Protein AF-K1U1H7-F1 (afdb_monomer_lite)

Radius of gyration: 20.55 Å; chains: 1; bounding box: 54×29×56 Å

Structure (mmCIF, N/CA/C/O backbone):
data_AF-K1U1H7-F1
#
_entry.id   AF-K1U1H7-F1
#
loop_
_atom_site.group_PDB
_atom_site.id
_atom_site.type_symbol
_atom_site.label_atom_id
_atom_site.label_alt_id
_atom_site.label_comp_id
_atom_site.label_asym_id
_atom_site.label_entity_id
_atom_site.label_seq_id
_atom_site.pdbx_PDB_ins_code
_atom_site.Cartn_x
_atom_site.Cartn_y
_atom_site.Cartn_z
_atom_site.occupancy
_atom_site.B_iso_or_equiv
_atom_site.auth_seq_id
_atom_site.auth_comp_id
_atom_site.auth_asym_id
_atom_site.auth_atom_id
_atom_site.pdbx_PDB_model_num
ATOM 1 N N . MET A 1 1 ? -0.222 -3.511 37.624 1.00 45.97 1 MET A N 1
ATOM 2 C CA . MET A 1 1 ? -0.933 -2.497 36.815 1.00 45.97 1 MET A CA 1
ATOM 3 C C . MET A 1 1 ? -1.717 -3.244 35.745 1.00 45.97 1 MET A C 1
ATOM 5 O O . MET A 1 1 ? -1.105 -3.741 34.811 1.00 45.97 1 MET A O 1
ATOM 9 N N . ALA A 1 2 ? -3.023 -3.450 35.930 1.00 61.88 2 ALA A N 1
ATOM 10 C CA . ALA A 1 2 ? -3.840 -4.101 34.908 1.00 61.88 2 ALA A CA 1
ATOM 11 C C . ALA A 1 2 ? -3.973 -3.134 33.724 1.00 61.88 2 ALA A C 1
ATOM 13 O O . ALA A 1 2 ? -4.374 -1.986 33.906 1.00 61.88 2 ALA A O 1
ATOM 14 N N . LEU A 1 3 ? -3.560 -3.552 32.527 1.00 67.44 3 LEU A N 1
ATOM 15 C CA . LEU A 1 3 ? -3.776 -2.764 31.319 1.00 67.44 3 LEU A CA 1
ATOM 16 C C . LEU A 1 3 ? -5.293 -2.623 31.131 1.00 67.44 3 LEU A C 1
ATOM 18 O O . LEU A 1 3 ? -5.970 -3.601 30.833 1.00 67.44 3 LEU A O 1
ATOM 22 N N . ASP A 1 4 ? -5.820 -1.414 31.326 1.00 81.25 4 ASP A N 1
ATOM 23 C CA . ASP A 1 4 ? -7.223 -1.024 31.113 1.00 81.25 4 ASP A CA 1
ATOM 24 C C . ASP A 1 4 ? -7.638 -1.143 29.622 1.00 81.25 4 ASP A C 1
ATOM 26 O O . ASP A 1 4 ? -8.009 -0.156 28.982 1.00 81.25 4 ASP A O 1
ATOM 30 N N . LEU A 1 5 ? -7.519 -2.331 29.021 1.00 77.06 5 LEU A N 1
ATOM 31 C CA . LEU A 1 5 ? -7.675 -2.590 27.583 1.00 77.06 5 LEU A CA 1
ATOM 32 C C . LEU A 1 5 ? -9.110 -2.362 27.100 1.00 77.06 5 LEU A C 1
ATOM 34 O O . LEU A 1 5 ? -9.331 -1.852 26.001 1.00 77.06 5 LEU A O 1
ATOM 38 N N . PHE A 1 6 ? -10.086 -2.686 27.945 1.00 82.50 6 PHE A N 1
ATOM 39 C CA . PHE A 1 6 ? -11.508 -2.520 27.645 1.00 82.50 6 PHE A CA 1
ATOM 40 C C . PHE A 1 6 ? -12.062 -1.158 28.069 1.00 82.50 6 PHE A C 1
ATOM 42 O O . PHE A 1 6 ? -13.238 -0.876 27.844 1.00 82.50 6 PHE A O 1
ATOM 49 N N . LYS A 1 7 ? -11.227 -0.277 28.636 1.00 82.88 7 LYS A N 1
ATOM 50 C CA . LYS A 1 7 ? -11.649 1.082 28.976 1.00 82.88 7 LYS A CA 1
ATOM 51 C C . LYS A 1 7 ? -12.047 1.825 27.707 1.00 82.88 7 LYS A C 1
ATOM 53 O O . LYS A 1 7 ? -11.312 1.825 26.713 1.00 82.88 7 LYS A O 1
ATOM 58 N N . ARG A 1 8 ? -13.220 2.456 27.765 1.00 80.06 8 ARG A N 1
ATOM 59 C CA . ARG A 1 8 ? -13.768 3.236 26.660 1.00 80.06 8 ARG A CA 1
ATOM 60 C C . ARG A 1 8 ? -12.827 4.390 26.325 1.00 80.06 8 ARG A C 1
ATOM 62 O O . ARG A 1 8 ? -12.320 5.056 27.227 1.00 80.06 8 ARG A O 1
ATOM 69 N N . VAL A 1 9 ? -12.592 4.609 25.038 1.00 81.56 9 VAL A N 1
ATOM 70 C CA . VAL A 1 9 ? -11.766 5.718 24.539 1.00 81.56 9 VAL A CA 1
ATOM 71 C C . VAL A 1 9 ? -12.677 6.722 23.844 1.00 81.56 9 VAL A C 1
ATOM 73 O O . VAL A 1 9 ? -13.663 6.327 23.216 1.00 81.56 9 VAL A O 1
ATOM 76 N N . GLU A 1 10 ? -12.359 8.013 23.954 1.00 73.44 10 GLU A N 1
ATOM 77 C CA . GLU A 1 10 ? -13.036 9.036 23.161 1.00 73.44 10 GLU A CA 1
ATOM 78 C C . GLU A 1 10 ? -12.901 8.709 21.674 1.00 73.44 10 GLU A C 1
ATOM 80 O O . GLU A 1 10 ? -11.809 8.527 21.131 1.00 73.44 10 GLU A O 1
ATOM 85 N N . THR A 1 11 ? -14.044 8.584 21.011 1.00 65.31 11 THR A N 1
ATOM 86 C CA . THR A 1 11 ? -14.086 8.190 19.610 1.00 65.31 11 THR A CA 1
ATOM 87 C C . THR A 1 11 ? -13.673 9.368 18.741 1.00 65.31 11 THR A C 1
ATOM 89 O O . THR A 1 11 ? -14.411 10.340 18.590 1.00 65.31 11 THR A O 1
ATOM 92 N N . ARG A 1 12 ? -12.513 9.271 18.084 1.00 67.69 12 ARG A N 1
ATOM 93 C CA . ARG A 1 12 ? -12.261 10.113 16.910 1.00 67.69 12 ARG A CA 1
ATOM 94 C C . ARG A 1 12 ? -13.182 9.642 15.788 1.00 67.69 12 ARG A C 1
ATOM 96 O O . ARG A 1 12 ? -13.185 8.466 15.424 1.00 67.69 12 ARG A O 1
ATOM 103 N N . LYS A 1 13 ? -13.993 10.554 15.248 1.00 70.88 13 LYS A N 1
ATOM 104 C CA . LYS A 1 13 ? -14.885 10.242 14.127 1.00 70.88 13 LYS A CA 1
ATOM 105 C C . LYS A 1 13 ? -14.048 9.891 12.891 1.00 70.88 13 LYS A C 1
ATOM 107 O O . LYS A 1 13 ? -13.322 10.735 12.378 1.00 70.88 13 LYS A O 1
ATOM 112 N N . GLY A 1 14 ? -14.197 8.661 12.394 1.00 84.62 14 GLY A N 1
ATOM 113 C CA . GLY A 1 14 ? -13.682 8.250 11.083 1.00 84.62 14 GLY A CA 1
ATOM 114 C C . GLY A 1 14 ? -12.466 7.320 11.116 1.00 84.62 14 GLY A C 1
ATOM 115 O O . GLY A 1 14 ? -12.258 6.557 12.063 1.00 84.62 14 GLY A O 1
ATOM 116 N N . LEU A 1 15 ? -11.706 7.376 10.024 1.00 90.88 15 LEU A N 1
ATOM 117 C CA . LEU A 1 15 ? -10.479 6.614 9.808 1.00 90.88 15 LEU A CA 1
ATOM 118 C C . LEU A 1 15 ? -9.297 7.260 10.537 1.00 90.88 15 LEU A C 1
ATOM 120 O O . LEU A 1 15 ? -9.162 8.489 10.565 1.00 90.88 15 LEU A O 1
ATOM 124 N N . PHE A 1 16 ? -8.420 6.427 11.084 1.00 93.31 16 PHE A N 1
ATOM 125 C CA . PHE A 1 16 ? -7.114 6.847 11.570 1.00 93.31 16 PHE A CA 1
ATOM 126 C C . PHE A 1 16 ? -6.223 7.294 10.408 1.00 93.31 16 PHE A C 1
ATOM 128 O O . PHE A 1 16 ? -6.443 6.926 9.257 1.00 93.31 16 PHE A O 1
ATOM 135 N N . ALA 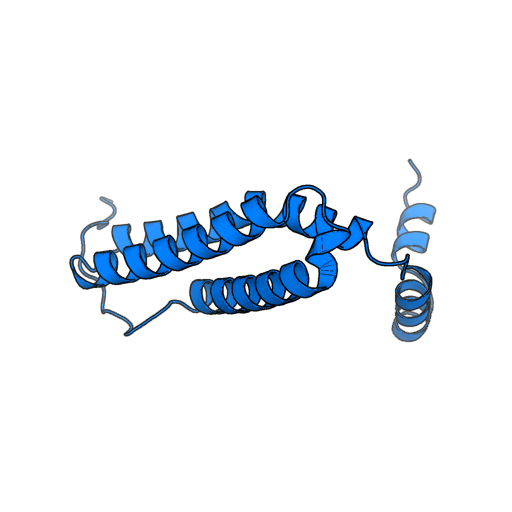A 1 17 ? -5.208 8.107 10.711 1.00 93.50 17 ALA A N 1
ATOM 136 C CA . ALA A 1 17 ? -4.295 8.628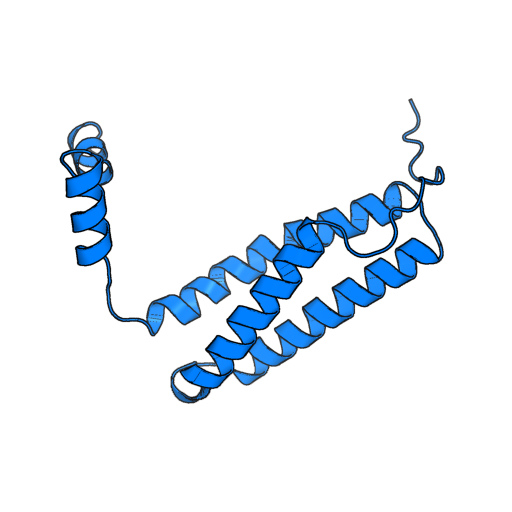 9.693 1.00 93.50 17 ALA A CA 1
ATOM 137 C C . ALA A 1 17 ? -3.632 7.499 8.887 1.00 93.50 17 ALA A C 1
ATOM 139 O O . ALA A 1 17 ? -3.618 7.564 7.663 1.00 93.50 17 ALA A O 1
ATOM 140 N N . VAL A 1 18 ? -3.182 6.439 9.568 1.00 94.38 18 VAL A N 1
ATOM 141 C CA . VAL A 1 18 ? -2.598 5.261 8.914 1.00 94.38 18 VAL A CA 1
ATOM 142 C C . VAL A 1 18 ? -3.570 4.608 7.933 1.00 94.38 18 VAL A C 1
ATOM 144 O O . VAL A 1 18 ? -3.204 4.369 6.796 1.00 94.38 18 VAL A O 1
ATOM 147 N N . GLU A 1 19 ? -4.833 4.411 8.315 1.00 96.00 19 GLU A N 1
ATOM 148 C CA . GLU A 1 19 ? -5.832 3.784 7.443 1.00 96.00 19 GLU A CA 1
ATOM 149 C C . GLU A 1 19 ? -6.141 4.652 6.221 1.00 96.00 19 GLU A C 1
ATOM 151 O O . GLU A 1 19 ? -6.357 4.127 5.134 1.00 96.00 19 GLU A O 1
ATOM 156 N N . LYS A 1 20 ? -6.141 5.985 6.372 1.00 96.19 20 LYS A N 1
ATOM 157 C CA . LYS A 1 20 ? -6.289 6.898 5.230 1.00 96.19 20 LYS A CA 1
ATOM 158 C C . LYS A 1 20 ? -5.132 6.741 4.250 1.00 96.19 20 LYS A C 1
ATOM 160 O O . LYS A 1 20 ? -5.380 6.639 3.055 1.00 96.19 20 LYS A O 1
ATOM 165 N N . ILE A 1 21 ? -3.895 6.712 4.752 1.00 95.69 21 ILE A N 1
ATOM 166 C CA . ILE A 1 21 ? -2.703 6.524 3.917 1.00 95.69 21 ILE A CA 1
ATOM 167 C C . ILE A 1 21 ? -2.764 5.161 3.224 1.00 95.69 21 ILE A C 1
ATOM 169 O O . ILE A 1 21 ? -2.596 5.103 2.009 1.00 95.69 21 ILE A O 1
ATOM 173 N N . THR A 1 22 ? -3.098 4.092 3.954 1.00 95.56 22 THR A N 1
ATOM 174 C CA . THR A 1 22 ? -3.268 2.753 3.379 1.00 95.56 22 THR A CA 1
ATOM 175 C C . THR A 1 22 ? -4.326 2.740 2.282 1.00 95.56 22 THR A C 1
ATOM 177 O O . THR A 1 22 ? -4.088 2.163 1.232 1.00 95.56 22 THR A O 1
ATOM 180 N N . LEU A 1 23 ? -5.483 3.382 2.475 1.00 97.25 23 LEU A N 1
ATOM 181 C CA . LEU A 1 23 ? -6.542 3.414 1.461 1.00 97.25 23 LEU A CA 1
ATOM 182 C C . LEU A 1 23 ? -6.154 4.232 0.224 1.00 97.25 23 LEU A C 1
ATOM 184 O O . LEU A 1 23 ? -6.483 3.827 -0.886 1.00 97.25 23 LEU A O 1
ATOM 188 N N . ILE A 1 24 ? -5.440 5.349 0.395 1.00 97.75 24 ILE A N 1
ATOM 189 C CA . ILE A 1 24 ? -4.893 6.122 -0.730 1.00 97.75 24 ILE A CA 1
ATOM 190 C C . ILE A 1 24 ? -3.891 5.265 -1.507 1.00 97.75 24 ILE A C 1
ATOM 192 O O . ILE A 1 24 ? -4.002 5.149 -2.722 1.00 97.75 24 ILE A O 1
ATOM 196 N N . TYR A 1 25 ? -2.952 4.626 -0.811 1.00 96.38 25 TYR A N 1
ATOM 197 C CA . TYR A 1 25 ? -1.964 3.744 -1.426 1.00 96.38 25 TYR A CA 1
ATOM 198 C C . TYR A 1 25 ? -2.618 2.549 -2.139 1.00 96.38 25 TYR A C 1
ATOM 200 O O . TYR A 1 25 ? -2.275 2.229 -3.275 1.00 96.38 25 TYR A O 1
ATOM 208 N N . ASN A 1 26 ? -3.623 1.939 -1.512 1.00 96.81 26 ASN A N 1
ATOM 209 C CA . ASN A 1 26 ? -4.420 0.852 -2.072 1.00 96.81 26 ASN A CA 1
ATOM 210 C C . ASN A 1 26 ? -5.152 1.299 -3.357 1.00 96.81 26 ASN A C 1
ATOM 212 O O . ASN A 1 26 ? -5.114 0.603 -4.369 1.00 96.81 26 ASN A O 1
ATOM 216 N N . LEU A 1 27 ? -5.744 2.498 -3.373 1.00 97.94 27 LEU A N 1
ATOM 217 C CA . LEU A 1 27 ? -6.375 3.052 -4.575 1.00 97.94 27 LEU A CA 1
ATOM 218 C C . LEU A 1 27 ? -5.357 3.309 -5.695 1.00 97.94 27 LEU A C 1
ATOM 220 O O . LEU A 1 27 ? -5.596 2.923 -6.836 1.00 97.94 27 LEU A O 1
ATOM 224 N N . LEU A 1 28 ? -4.222 3.935 -5.372 1.00 97.38 28 LEU A N 1
ATOM 225 C CA . LEU A 1 28 ? -3.167 4.230 -6.345 1.00 97.38 28 LEU A CA 1
ATOM 226 C C . LEU A 1 28 ? -2.609 2.950 -6.976 1.00 97.38 28 LEU A C 1
ATOM 228 O O . LEU A 1 28 ? -2.509 2.861 -8.197 1.00 97.38 28 LEU A O 1
ATOM 232 N N . THR A 1 29 ? -2.304 1.941 -6.160 1.00 96.25 29 THR A N 1
ATOM 233 C CA . THR A 1 29 ? -1.810 0.646 -6.652 1.00 96.25 29 THR A CA 1
ATOM 234 C C . THR A 1 29 ? -2.880 -0.121 -7.423 1.00 96.25 29 THR A C 1
ATOM 236 O O . THR A 1 29 ? -2.556 -0.735 -8.429 1.00 96.25 29 THR A O 1
ATOM 239 N N . SER A 1 30 ? -4.161 -0.029 -7.049 1.00 97.56 30 SER A N 1
ATOM 240 C CA . SER A 1 30 ? -5.264 -0.606 -7.839 1.00 97.56 30 SER A CA 1
ATOM 241 C C . SER A 1 30 ? -5.349 0.003 -9.238 1.00 97.56 30 SER A C 1
ATOM 243 O O . SER A 1 30 ? -5.489 -0.720 -10.220 1.00 97.56 30 SER A O 1
ATOM 245 N N . ILE A 1 31 ? -5.233 1.332 -9.341 1.00 97.94 31 ILE A N 1
ATOM 246 C CA . ILE A 1 31 ? -5.191 2.030 -10.633 1.00 97.94 31 ILE A CA 1
ATOM 247 C C . ILE A 1 31 ? -3.982 1.552 -11.442 1.00 97.94 31 ILE A C 1
ATOM 249 O O . ILE A 1 31 ? -4.121 1.250 -12.624 1.00 97.94 31 ILE A O 1
ATOM 253 N N . LEU A 1 32 ? -2.816 1.433 -10.803 1.00 96.12 32 LEU A N 1
ATOM 254 C CA . LEU A 1 32 ? -1.608 0.959 -11.464 1.00 96.12 32 LEU A CA 1
ATOM 255 C C . LEU A 1 32 ? -1.752 -0.479 -11.990 1.00 96.12 32 LEU A C 1
ATOM 257 O O . LEU A 1 32 ? -1.386 -0.730 -13.133 1.00 96.12 32 LEU A O 1
ATOM 261 N N . ILE A 1 33 ? -2.346 -1.392 -11.211 1.00 96.44 33 ILE A N 1
ATOM 262 C CA . ILE A 1 33 ? -2.621 -2.775 -11.644 1.00 96.44 33 ILE A CA 1
ATOM 263 C C . ILE A 1 33 ? -3.510 -2.791 -12.885 1.00 96.44 33 ILE A C 1
ATOM 265 O O . ILE A 1 33 ? -3.276 -3.576 -13.794 1.00 96.44 33 ILE A O 1
ATOM 269 N N . LEU A 1 34 ? -4.523 -1.922 -12.956 1.00 97.00 34 LEU A N 1
ATOM 270 C CA . LEU A 1 34 ? -5.396 -1.850 -14.129 1.00 97.00 34 LEU A CA 1
ATOM 271 C C . LEU A 1 34 ? -4.645 -1.388 -15.385 1.00 97.00 34 LEU A C 1
ATOM 273 O O . LEU A 1 34 ? -4.926 -1.892 -16.470 1.00 97.00 34 LEU A O 1
ATOM 277 N N . PHE A 1 35 ? -3.685 -0.469 -15.249 1.00 96.44 35 PHE A N 1
ATOM 278 C CA . PHE A 1 35 ? -2.841 -0.040 -16.369 1.00 96.44 35 PHE A CA 1
ATOM 279 C C . PHE A 1 35 ? -1.828 -1.107 -16.789 1.00 96.44 35 PHE A C 1
ATOM 281 O O . PHE A 1 35 ? -1.625 -1.307 -17.983 1.00 96.44 35 PHE A O 1
ATOM 288 N N . LEU A 1 36 ? -1.227 -1.809 -15.828 1.00 95.06 36 LEU A N 1
ATOM 289 C CA . LEU A 1 36 ? -0.204 -2.833 -16.067 1.00 95.06 36 LEU A CA 1
ATOM 290 C C . LEU A 1 36 ? -0.787 -4.248 -16.204 1.00 95.06 36 LEU A C 1
ATOM 292 O O . LEU A 1 36 ? -0.048 -5.228 -16.213 1.00 95.06 36 LEU A O 1
ATOM 296 N N . PHE A 1 37 ? -2.110 -4.380 -16.319 1.00 95.12 37 PHE A N 1
ATOM 297 C CA . PHE A 1 37 ? -2.823 -5.645 -16.119 1.00 95.12 37 PHE A CA 1
ATOM 298 C C . PHE A 1 37 ? -2.305 -6.796 -16.992 1.00 95.12 37 PHE A C 1
ATOM 300 O O . PHE A 1 37 ? -2.265 -7.930 -16.539 1.00 95.12 37 PHE A O 1
ATOM 307 N N . GLN A 1 38 ? -1.918 -6.522 -18.240 1.00 94.12 38 GLN A N 1
ATOM 308 C CA . GLN A 1 38 ? -1.439 -7.551 -19.175 1.00 94.12 38 GLN A CA 1
ATOM 309 C C . GLN A 1 38 ? 0.020 -7.968 -18.930 1.00 94.12 38 GLN A C 1
ATOM 311 O O . GLN A 1 38 ? 0.430 -9.035 -19.374 1.00 94.12 38 GLN A O 1
ATOM 316 N N . GLU A 1 39 ? 0.802 -7.125 -18.258 1.00 93.56 39 GLU A N 1
ATOM 317 C CA . GLU A 1 39 ? 2.230 -7.343 -17.995 1.00 93.56 39 GLU A CA 1
ATOM 318 C C . GLU A 1 39 ? 2.460 -8.031 -16.640 1.00 93.56 39 GLU A C 1
ATOM 320 O O . GLU A 1 39 ? 3.524 -8.598 -16.396 1.00 93.56 39 GLU A O 1
ATOM 325 N N . MET A 1 40 ? 1.453 -7.999 -15.763 1.00 92.69 40 MET A N 1
ATOM 326 C CA . MET A 1 40 ? 1.488 -8.604 -14.435 1.00 92.69 40 MET A CA 1
ATOM 327 C C . MET A 1 40 ? 1.161 -10.100 -14.464 1.00 92.69 40 MET A C 1
ATOM 329 O O . MET A 1 40 ? 0.302 -10.554 -15.214 1.00 92.69 40 MET A O 1
ATOM 333 N N . ASP A 1 41 ? 1.788 -10.852 -13.560 1.00 91.12 41 ASP A N 1
ATOM 334 C CA . ASP A 1 41 ? 1.627 -12.307 -13.452 1.00 91.12 41 AS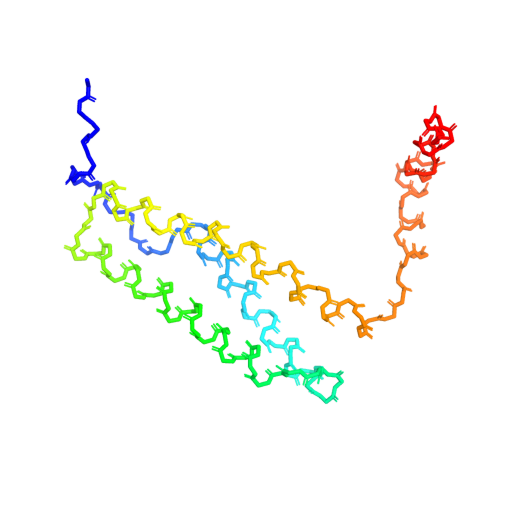P A CA 1
ATOM 335 C C . ASP A 1 41 ? 0.265 -12.718 -12.846 1.00 91.12 41 ASP A C 1
ATOM 337 O O . ASP A 1 41 ? -0.422 -13.600 -13.357 1.00 91.12 41 ASP A O 1
ATOM 341 N N . HIS A 1 42 ? -0.181 -12.039 -11.781 1.00 93.56 42 HIS A N 1
ATOM 342 C CA . HIS A 1 42 ? -1.422 -12.371 -11.059 1.00 93.56 42 HIS A CA 1
ATOM 343 C C . HIS A 1 42 ? -2.295 -11.138 -10.712 1.00 93.56 42 HIS A C 1
ATOM 345 O O . HIS A 1 42 ? -2.720 -10.959 -9.564 1.00 93.56 42 HIS A O 1
ATOM 351 N N . PRO A 1 43 ? -2.656 -10.295 -11.701 1.00 95.38 43 PRO A N 1
ATOM 352 C CA . PRO A 1 43 ? -3.331 -9.009 -11.478 1.00 95.38 43 PRO A CA 1
ATOM 353 C C . PRO A 1 43 ? -4.724 -9.140 -10.843 1.00 95.38 43 PRO A C 1
ATOM 355 O O . PRO A 1 43 ? -5.134 -8.295 -10.047 1.00 95.38 43 PRO A O 1
ATOM 358 N N . VAL A 1 44 ? -5.464 -10.212 -11.155 1.00 97.00 44 VAL A N 1
ATOM 359 C CA . VAL A 1 44 ? -6.803 -10.459 -10.586 1.00 97.00 44 VAL A CA 1
ATOM 360 C C . VAL A 1 44 ? -6.720 -10.705 -9.082 1.00 97.00 44 VAL A C 1
ATOM 362 O O . VAL A 1 44 ? -7.524 -10.160 -8.328 1.00 97.00 44 VAL A O 1
ATOM 365 N N . GLN A 1 45 ? -5.741 -11.502 -8.644 1.00 95.88 45 GLN A N 1
ATOM 366 C CA . GLN A 1 45 ? -5.531 -11.780 -7.227 1.00 95.88 45 GLN A CA 1
ATOM 367 C C . GLN A 1 45 ? -5.126 -10.503 -6.489 1.00 95.88 45 GLN A C 1
ATOM 369 O O . GLN A 1 45 ? -5.717 -10.192 -5.459 1.00 95.88 45 GLN A O 1
ATOM 374 N N . MET A 1 46 ? -4.210 -9.713 -7.059 1.00 95.56 46 MET A N 1
ATOM 375 C CA . MET A 1 46 ? -3.803 -8.440 -6.462 1.00 95.56 46 MET A CA 1
ATOM 376 C C . MET A 1 46 ? -5.002 -7.498 -6.296 1.00 95.56 46 MET A C 1
ATOM 378 O O . MET A 1 46 ? -5.205 -6.966 -5.210 1.00 95.56 46 MET A O 1
ATOM 382 N N . LEU A 1 47 ? -5.865 -7.342 -7.310 1.00 97.56 47 LEU A N 1
ATOM 383 C CA . LEU A 1 47 ? -7.092 -6.537 -7.191 1.00 97.56 47 LEU A CA 1
ATOM 384 C C . LEU A 1 47 ? -8.082 -7.097 -6.160 1.00 97.56 47 LEU A C 1
ATOM 386 O O . LEU A 1 47 ? -8.709 -6.324 -5.432 1.00 97.56 47 LEU A O 1
ATOM 390 N N . ALA A 1 48 ? -8.228 -8.419 -6.065 1.00 97.81 48 ALA A N 1
ATOM 391 C CA . ALA A 1 48 ? -9.068 -9.035 -5.042 1.00 97.81 48 ALA A CA 1
ATOM 392 C C . ALA A 1 48 ? -8.552 -8.697 -3.634 1.00 97.81 48 ALA A C 1
ATOM 394 O O . ALA A 1 48 ? -9.328 -8.269 -2.776 1.00 97.81 48 ALA A O 1
ATOM 395 N N . ASP A 1 49 ? -7.239 -8.774 -3.418 1.00 96.31 49 ASP A N 1
ATOM 396 C CA . ASP A 1 49 ? -6.613 -8.388 -2.156 1.00 96.31 49 ASP A CA 1
ATOM 397 C C . ASP A 1 49 ? -6.844 -6.903 -1.832 1.00 96.31 49 ASP A C 1
ATOM 399 O O . ASP A 1 49 ? -7.118 -6.556 -0.682 1.00 96.31 49 ASP A O 1
ATOM 403 N N . ARG A 1 50 ? -6.809 -6.004 -2.831 1.00 97.25 50 ARG A N 1
ATOM 404 C CA . ARG A 1 50 ? -7.140 -4.571 -2.660 1.00 97.25 50 ARG A CA 1
ATOM 405 C C . ARG A 1 50 ? -8.553 -4.384 -2.102 1.00 97.25 50 ARG A C 1
ATOM 407 O O . ARG A 1 50 ? -8.742 -3.612 -1.152 1.00 97.25 50 ARG A O 1
ATOM 414 N N . VAL A 1 51 ? -9.526 -5.129 -2.633 1.00 98.00 51 VAL A N 1
ATOM 415 C CA . VAL A 1 51 ? -10.916 -5.134 -2.148 1.00 98.00 51 VAL A CA 1
ATOM 416 C C . VAL A 1 51 ? -10.998 -5.689 -0.726 1.00 98.00 51 VAL A C 1
ATOM 418 O O . VAL A 1 51 ? -11.655 -5.082 0.123 1.00 98.00 51 VAL A O 1
ATOM 421 N N . VAL A 1 52 ? -10.298 -6.788 -0.431 1.00 97.62 52 VAL A N 1
ATOM 422 C CA . VAL A 1 52 ? -10.261 -7.392 0.912 1.00 97.62 52 VAL A CA 1
ATOM 423 C C . VAL A 1 52 ? -9.669 -6.425 1.939 1.00 97.62 52 VAL A C 1
ATOM 425 O O . VAL A 1 52 ? -10.263 -6.228 2.998 1.00 97.62 52 VAL A O 1
ATOM 428 N N . ILE A 1 53 ?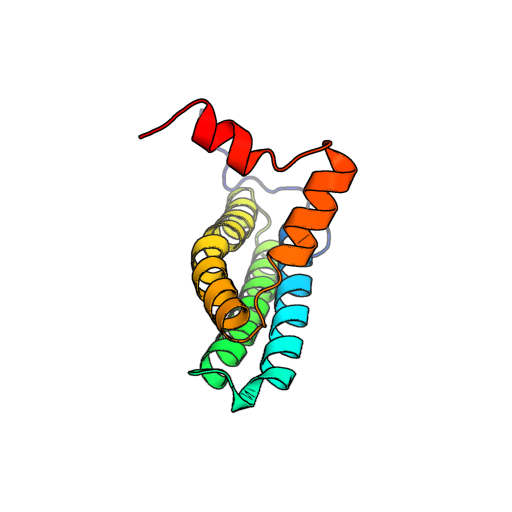 -8.551 -5.763 1.631 1.00 96.94 53 ILE A N 1
ATOM 429 C CA . ILE A 1 53 ? -7.903 -4.789 2.522 1.00 96.94 53 ILE A CA 1
ATOM 430 C C . ILE A 1 53 ? -8.826 -3.594 2.788 1.00 96.94 53 ILE A C 1
ATOM 432 O O . ILE A 1 53 ? -8.972 -3.162 3.939 1.00 96.94 53 ILE A O 1
ATOM 436 N N . ALA A 1 54 ? -9.481 -3.062 1.751 1.00 97.81 54 ALA A N 1
ATOM 437 C CA . ALA A 1 54 ? -10.434 -1.966 1.905 1.00 97.81 54 ALA A CA 1
ATOM 438 C C . ALA A 1 54 ? -11.638 -2.394 2.760 1.00 97.81 54 ALA A C 1
ATOM 440 O O . ALA A 1 54 ? -11.971 -1.725 3.743 1.00 97.81 54 ALA A O 1
ATOM 441 N N . GLY A 1 55 ? -12.241 -3.545 2.445 1.00 97.88 55 GLY A N 1
ATOM 442 C CA . GLY A 1 55 ? -13.365 -4.115 3.186 1.00 97.88 55 GLY A CA 1
ATOM 443 C C . GLY A 1 55 ? -13.029 -4.375 4.654 1.00 97.88 55 GLY A C 1
ATOM 444 O O . GLY A 1 55 ? -13.775 -3.958 5.539 1.00 97.88 55 GLY A O 1
ATOM 445 N N . MET A 1 56 ? -11.868 -4.973 4.931 1.00 97.50 56 MET A N 1
ATOM 446 C CA . MET A 1 56 ? -11.377 -5.214 6.289 1.00 97.50 56 MET A CA 1
ATOM 447 C C . MET A 1 56 ? -11.170 -3.901 7.052 1.00 97.50 56 MET A C 1
ATOM 449 O O . MET A 1 56 ? -11.576 -3.789 8.208 1.00 97.50 56 MET A O 1
ATOM 453 N N . THR A 1 57 ? -10.597 -2.881 6.410 1.00 96.62 57 THR A N 1
ATOM 454 C CA . THR A 1 57 ? -10.381 -1.564 7.030 1.00 96.62 57 THR A CA 1
ATOM 455 C C . THR A 1 57 ? -11.709 -0.918 7.440 1.00 96.62 57 THR A C 1
ATOM 457 O O . THR A 1 57 ? -11.852 -0.453 8.576 1.00 96.62 57 THR A O 1
ATOM 460 N N . PHE A 1 58 ? -12.719 -0.942 6.564 1.00 96.50 58 PHE A N 1
ATOM 461 C CA . PHE A 1 58 ? -14.051 -0.423 6.889 1.00 96.50 58 PHE A CA 1
ATOM 462 C C . PHE A 1 58 ? -14.774 -1.264 7.946 1.00 96.50 58 PHE A C 1
ATOM 464 O O . PHE A 1 58 ? -15.420 -0.699 8.833 1.00 96.50 58 PHE A O 1
ATOM 471 N N . LEU A 1 59 ? -14.625 -2.590 7.910 1.00 95.94 59 LEU A N 1
ATOM 472 C CA . LEU A 1 59 ? -15.178 -3.492 8.918 1.00 95.94 59 LEU A CA 1
ATOM 473 C C . LEU A 1 59 ? -14.605 -3.188 10.307 1.00 95.94 59 LEU A C 1
ATOM 475 O O . LEU A 1 59 ? -15.359 -3.017 11.262 1.00 95.94 59 LEU A O 1
ATOM 479 N N . LEU A 1 60 ? -13.285 -3.052 10.431 1.00 94.81 60 LEU A N 1
ATOM 480 C CA . LEU A 1 60 ? -12.634 -2.737 11.704 1.00 94.81 60 LEU A CA 1
ATOM 481 C C . LEU A 1 60 ? -13.022 -1.351 12.223 1.00 94.81 60 LEU A C 1
ATOM 483 O O . LEU A 1 60 ? -13.240 -1.172 13.423 1.00 94.81 60 LEU A O 1
ATOM 487 N N . MET A 1 61 ? -13.164 -0.371 11.327 1.00 94.00 61 MET A N 1
ATOM 488 C CA . MET A 1 61 ? -13.702 0.941 11.676 1.00 94.00 61 MET A CA 1
ATOM 489 C C . MET A 1 61 ? -15.137 0.836 12.215 1.00 94.00 61 MET A C 1
ATOM 491 O O . MET A 1 61 ? -15.468 1.498 13.202 1.00 94.00 61 MET A O 1
ATOM 495 N N . TYR A 1 62 ? -15.989 0.018 11.591 1.00 92.88 62 TYR A N 1
ATOM 496 C CA . TYR A 1 62 ? -17.358 -0.217 12.046 1.00 92.88 62 TYR A CA 1
ATOM 497 C C . TYR A 1 62 ? -17.391 -0.905 13.418 1.00 92.88 62 TYR A C 1
ATOM 499 O O . TYR A 1 62 ? -18.039 -0.399 14.335 1.00 92.88 62 TYR A O 1
ATOM 507 N N . LEU A 1 63 ? -16.618 -1.977 13.613 1.00 91.94 63 LEU A N 1
ATOM 508 C CA . LEU A 1 63 ? -16.503 -2.673 14.900 1.00 91.94 63 LEU A CA 1
ATOM 509 C C . LEU A 1 63 ? -15.995 -1.747 16.015 1.00 91.94 63 LEU A C 1
ATOM 511 O O . LEU A 1 63 ? -16.523 -1.762 17.126 1.00 91.94 63 LEU A O 1
ATOM 515 N N . TYR A 1 64 ? -15.031 -0.873 15.714 1.00 91.62 64 TYR A N 1
ATOM 516 C CA . TYR A 1 64 ? -14.556 0.140 16.657 1.00 91.62 64 TYR A CA 1
ATOM 517 C C . TYR A 1 64 ? -15.645 1.144 17.056 1.00 91.62 64 TYR A C 1
ATOM 519 O O . TYR A 1 64 ? -15.658 1.605 18.195 1.00 91.62 64 TYR A O 1
ATOM 527 N N . ARG A 1 65 ? -16.584 1.477 16.160 1.00 88.62 65 ARG A N 1
ATOM 528 C CA . ARG A 1 65 ? -17.733 2.330 16.512 1.00 88.62 65 ARG A CA 1
ATOM 529 C C . ARG A 1 65 ? -18.707 1.627 17.457 1.00 88.62 65 ARG A C 1
ATOM 531 O O . ARG A 1 65 ? -19.264 2.298 18.322 1.00 88.62 65 ARG A O 1
ATOM 538 N N . LEU A 1 66 ? -18.896 0.315 17.304 1.00 89.75 66 LEU A N 1
ATOM 539 C CA . LEU A 1 66 ? -19.760 -0.480 18.183 1.00 89.75 66 LEU A CA 1
ATOM 540 C C . LEU A 1 66 ? -19.148 -0.653 19.580 1.00 89.75 66 LEU A C 1
ATOM 542 O O . LEU A 1 66 ? -19.839 -0.485 20.582 1.00 89.75 66 LEU A O 1
ATOM 546 N N . ALA A 1 67 ? -17.846 -0.938 19.650 1.00 89.25 67 ALA A N 1
ATOM 547 C CA . ALA A 1 67 ? -17.122 -1.167 20.898 1.00 89.25 67 ALA A CA 1
ATOM 548 C C . ALA A 1 67 ? -15.827 -0.329 20.956 1.00 89.25 67 ALA A C 1
ATOM 550 O O . ALA A 1 67 ? -14.729 -0.858 20.742 1.00 89.25 67 ALA A O 1
ATOM 551 N N . PRO A 1 68 ? -15.919 0.985 21.238 1.00 89.06 68 PRO A N 1
ATOM 552 C CA . PRO A 1 68 ? -14.753 1.864 21.247 1.00 89.06 68 PRO A CA 1
ATOM 553 C C . PRO A 1 68 ? -13.936 1.686 22.529 1.00 89.06 68 PRO A C 1
ATOM 555 O O . PRO A 1 68 ? -14.229 2.300 23.554 1.00 89.06 68 PRO A O 1
ATOM 558 N N . CYS A 1 69 ? -12.886 0.871 22.480 1.00 90.81 69 CYS A N 1
ATOM 559 C CA . CYS A 1 69 ? -11.979 0.612 23.595 1.00 90.81 69 CYS A CA 1
ATOM 560 C C . CYS A 1 69 ? -10.514 0.644 23.137 1.00 90.81 69 CYS A C 1
ATOM 562 O O . CYS A 1 69 ? -10.218 0.708 21.940 1.00 90.81 69 CYS A O 1
ATOM 564 N N . LYS A 1 70 ? -9.568 0.620 24.085 1.00 88.19 70 LYS A N 1
ATOM 565 C CA . LYS A 1 70 ? -8.132 0.619 23.750 1.00 88.19 70 LYS A CA 1
ATOM 566 C C . LYS A 1 70 ? -7.744 -0.616 22.938 1.00 88.19 70 LYS A C 1
ATOM 568 O O . LYS A 1 70 ? -6.931 -0.502 22.028 1.00 88.19 70 LYS A O 1
ATOM 573 N N . PHE A 1 71 ? -8.356 -1.763 23.228 1.00 90.62 71 PHE A N 1
ATOM 574 C CA . PHE A 1 71 ? -8.133 -2.994 22.475 1.00 90.62 71 PHE A CA 1
ATOM 575 C C . PHE A 1 71 ? -8.574 -2.868 21.011 1.00 90.62 71 PHE A C 1
ATOM 577 O O . PHE A 1 71 ? -7.788 -3.163 20.117 1.00 90.62 71 PHE A O 1
ATOM 584 N N . SER A 1 72 ? -9.780 -2.360 20.733 1.00 91.31 72 SER A N 1
ATOM 585 C CA . SER A 1 72 ? -10.248 -2.197 19.349 1.00 91.31 72 SER A CA 1
ATOM 586 C C . SER A 1 72 ? -9.456 -1.133 18.581 1.00 91.31 72 SER A C 1
ATOM 588 O O . SER A 1 72 ? -9.214 -1.292 17.385 1.00 91.31 72 SER A O 1
ATOM 590 N N . ALA A 1 73 ? -8.977 -0.083 19.258 1.00 91.38 73 ALA A N 1
ATOM 591 C CA . ALA A 1 73 ? -8.023 0.859 18.671 1.00 91.38 73 ALA A CA 1
ATOM 592 C C . ALA A 1 73 ? -6.680 0.187 18.337 1.00 91.38 73 ALA A C 1
ATOM 594 O O . ALA A 1 73 ? -6.150 0.390 17.247 1.00 91.38 73 ALA A O 1
ATOM 595 N N . PHE A 1 74 ? -6.149 -0.630 19.250 1.00 92.94 74 PHE A N 1
ATOM 596 C CA . PHE A 1 74 ? -4.903 -1.365 19.045 1.00 92.94 74 PHE A CA 1
ATOM 597 C C . PHE A 1 74 ? -5.003 -2.338 17.869 1.00 92.94 74 PHE A C 1
ATOM 599 O O . PHE A 1 74 ? -4.146 -2.302 16.994 1.00 92.94 74 PHE A O 1
ATOM 606 N N . VAL A 1 75 ? -6.069 -3.143 17.798 1.00 94.25 75 VAL A N 1
ATOM 607 C CA . VAL A 1 75 ? -6.295 -4.096 16.698 1.00 94.25 75 VAL A CA 1
ATOM 608 C C . VAL A 1 75 ? -6.297 -3.388 15.342 1.00 94.25 75 VAL A C 1
ATOM 610 O O . VAL A 1 75 ? -5.652 -3.861 14.409 1.00 94.25 75 VAL A O 1
ATOM 613 N N . ARG A 1 76 ? -6.947 -2.219 15.237 1.00 94.69 76 ARG A N 1
ATOM 614 C CA . ARG A 1 76 ? -6.928 -1.406 14.009 1.00 94.69 76 ARG A CA 1
ATOM 615 C C . ARG A 1 76 ? -5.512 -1.035 13.586 1.00 94.69 76 ARG A C 1
ATOM 617 O O . ARG A 1 76 ? -5.169 -1.200 12.424 1.00 94.69 76 ARG A O 1
ATOM 624 N N . ILE A 1 77 ? -4.683 -0.563 14.514 1.00 94.75 77 ILE A N 1
ATOM 625 C CA . ILE A 1 77 ? -3.295 -0.196 14.205 1.00 94.75 77 ILE A CA 1
ATOM 626 C C . ILE A 1 77 ? -2.453 -1.433 13.881 1.00 94.75 77 ILE A C 1
ATOM 628 O O . ILE A 1 77 ? -1.729 -1.423 12.891 1.00 94.75 77 ILE A O 1
ATOM 632 N N . ALA A 1 78 ? -2.569 -2.501 14.671 1.00 95.75 78 ALA A N 1
ATOM 633 C CA . ALA A 1 78 ? -1.795 -3.726 14.497 1.00 95.75 78 ALA A CA 1
ATOM 634 C C . ALA A 1 78 ? -2.024 -4.353 13.115 1.00 95.75 78 ALA A C 1
ATOM 636 O O . ALA A 1 78 ? -1.061 -4.705 12.439 1.00 95.75 78 ALA A O 1
ATOM 637 N N . ILE A 1 79 ? -3.280 -4.413 12.663 1.00 95.69 79 ILE A N 1
ATOM 638 C CA . ILE A 1 79 ? -3.617 -4.930 11.332 1.00 95.69 79 ILE A CA 1
ATOM 639 C C . ILE A 1 79 ? -2.996 -4.052 10.242 1.00 95.69 79 ILE A C 1
ATOM 641 O O . ILE A 1 79 ? -2.345 -4.570 9.340 1.00 95.69 79 ILE A O 1
ATOM 645 N N . GLN A 1 80 ? -3.099 -2.725 10.355 1.00 94.81 80 GLN A N 1
ATOM 646 C CA . GLN A 1 80 ? -2.494 -1.816 9.375 1.00 94.81 80 GLN A CA 1
ATOM 647 C C . GLN A 1 80 ? -0.965 -1.947 9.322 1.00 94.81 80 GLN A C 1
ATOM 649 O O . GLN A 1 80 ? -0.393 -1.930 8.238 1.00 94.81 80 GLN A O 1
ATOM 654 N N . MET A 1 81 ? -0.304 -2.134 10.468 1.00 95.44 81 MET A N 1
ATOM 655 C CA . MET A 1 81 ? 1.143 -2.376 10.516 1.00 95.44 81 MET A CA 1
ATOM 656 C C . MET A 1 81 ? 1.522 -3.735 9.924 1.00 95.44 81 MET A C 1
ATOM 658 O O . MET A 1 81 ? 2.524 -3.829 9.221 1.00 95.44 81 MET A O 1
ATOM 662 N N . SER A 1 82 ? 0.720 -4.780 10.153 1.00 94.62 82 SER A N 1
ATOM 663 C CA . SER A 1 82 ? 0.998 -6.104 9.584 1.00 94.62 82 SER A CA 1
ATOM 664 C C . SER A 1 82 ? 0.932 -6.132 8.059 1.00 94.62 82 SER A C 1
ATOM 666 O O . SER A 1 82 ? 1.628 -6.934 7.452 1.00 94.62 82 SER A O 1
ATOM 668 N N . LEU A 1 83 ? 0.177 -5.228 7.425 1.00 95.19 83 LEU A N 1
ATOM 669 C CA . LEU A 1 83 ? 0.098 -5.175 5.964 1.00 95.19 83 LEU A CA 1
ATOM 670 C C . LEU A 1 83 ? 1.434 -4.806 5.303 1.00 95.19 83 LEU A C 1
ATOM 672 O O . LEU A 1 83 ? 1.599 -5.067 4.120 1.00 95.19 83 LEU A O 1
ATO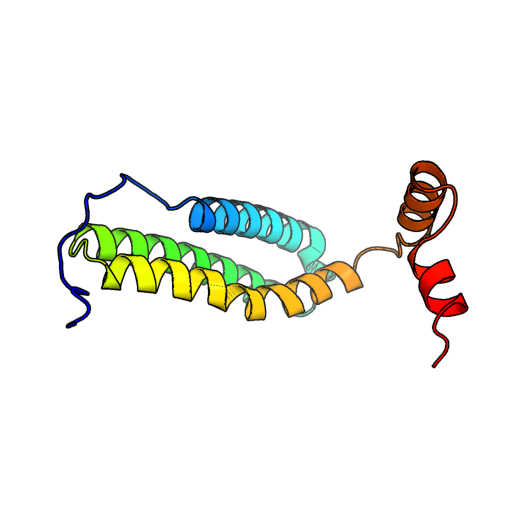M 676 N N . LEU A 1 84 ? 2.415 -4.260 6.032 1.00 92.62 84 LEU A N 1
ATOM 677 C CA . LEU A 1 84 ? 3.746 -3.980 5.477 1.00 92.62 84 LEU A CA 1
ATOM 678 C C . LEU A 1 84 ? 4.424 -5.229 4.895 1.00 92.62 84 LEU A C 1
ATOM 680 O O . LEU A 1 84 ? 5.098 -5.125 3.872 1.00 92.62 84 LEU A O 1
ATOM 684 N N . SER A 1 85 ? 4.216 -6.407 5.495 1.00 93.56 85 SER A N 1
ATOM 685 C CA . SER A 1 85 ? 4.759 -7.662 4.958 1.00 93.56 85 SER A CA 1
ATOM 686 C C . SER A 1 85 ? 4.072 -8.098 3.665 1.00 93.56 85 SER A C 1
ATOM 688 O O . SER A 1 85 ? 4.692 -8.778 2.855 1.00 93.56 85 SER A O 1
ATOM 690 N N . TYR A 1 86 ? 2.817 -7.693 3.463 1.00 93.31 86 TYR A N 1
ATOM 691 C CA . TYR A 1 86 ? 2.081 -7.901 2.222 1.00 93.31 86 TYR A CA 1
ATOM 692 C C . TYR A 1 86 ? 2.514 -6.898 1.141 1.00 93.31 86 TYR A C 1
ATOM 694 O O . TYR A 1 86 ? 2.737 -7.278 -0.002 1.00 93.31 86 TYR A O 1
ATOM 702 N N . TRP A 1 87 ? 2.695 -5.624 1.500 1.00 93.88 87 TRP A N 1
ATOM 703 C CA . TRP A 1 87 ? 3.049 -4.574 0.540 1.00 93.88 87 TRP A CA 1
ATOM 704 C C . TRP A 1 87 ? 4.453 -4.729 -0.049 1.00 93.88 87 TRP A C 1
ATOM 706 O O . TRP A 1 87 ? 4.678 -4.339 -1.188 1.00 93.88 87 TRP A O 1
ATOM 716 N N . TYR A 1 88 ? 5.405 -5.294 0.695 1.00 92.00 88 TYR A N 1
ATOM 717 C CA . TYR A 1 88 ? 6.780 -5.443 0.214 1.00 92.00 88 TYR A CA 1
ATOM 718 C C . TYR A 1 88 ? 6.909 -6.314 -1.056 1.00 92.00 88 TYR A C 1
ATOM 720 O O . TYR A 1 88 ? 7.398 -5.804 -2.067 1.00 92.00 88 TYR A O 1
ATOM 728 N N . PRO A 1 89 ? 6.449 -7.582 -1.082 1.00 92.94 89 PRO A N 1
ATOM 729 C CA . PRO A 1 89 ? 6.475 -8.381 -2.310 1.00 92.94 89 PRO A CA 1
ATOM 730 C C . PRO A 1 89 ? 5.623 -7.760 -3.427 1.00 92.94 89 PRO A C 1
ATOM 732 O O . PRO A 1 89 ? 5.986 -7.840 -4.594 1.00 92.94 89 PRO A O 1
ATOM 735 N N . ASP A 1 90 ? 4.543 -7.065 -3.078 1.00 92.31 90 ASP A N 1
ATOM 736 C CA . ASP A 1 90 ? 3.692 -6.374 -4.046 1.00 92.31 90 ASP A CA 1
ATOM 737 C C . ASP A 1 90 ? 4.436 -5.241 -4.774 1.00 92.31 90 ASP A C 1
ATOM 739 O O . ASP A 1 90 ? 4.394 -5.130 -5.998 1.00 92.31 90 ASP A O 1
ATOM 743 N N . THR A 1 91 ? 5.209 -4.437 -4.033 1.00 91.94 91 THR A N 1
ATOM 744 C CA . THR A 1 91 ? 6.069 -3.401 -4.629 1.00 91.94 91 THR A CA 1
ATOM 745 C C . THR A 1 91 ? 7.137 -3.979 -5.547 1.00 91.94 91 THR A C 1
ATOM 747 O O . THR A 1 91 ? 7.495 -3.348 -6.541 1.00 91.94 91 THR A O 1
ATOM 750 N N . PHE A 1 92 ? 7.631 -5.180 -5.247 1.00 92.12 92 PHE A N 1
ATOM 751 C CA . PHE A 1 92 ? 8.576 -5.875 -6.110 1.00 92.12 92 PHE A CA 1
ATOM 752 C C . PHE A 1 92 ? 7.940 -6.258 -7.453 1.00 92.12 92 PHE A C 1
ATOM 754 O O . PHE A 1 92 ? 8.557 -6.010 -8.486 1.00 92.12 92 PHE A O 1
ATOM 761 N N . GLU A 1 93 ? 6.700 -6.755 -7.466 1.00 92.88 93 GLU A N 1
ATOM 762 C CA . GLU A 1 93 ? 5.997 -7.090 -8.713 1.00 92.88 93 GLU A CA 1
ATOM 763 C C . GLU A 1 93 ? 5.837 -5.881 -9.642 1.00 92.88 93 GLU A C 1
ATOM 765 O O . GLU A 1 93 ? 6.097 -5.988 -10.839 1.00 92.88 93 GLU A O 1
ATOM 770 N N . PHE A 1 94 ? 5.519 -4.699 -9.106 1.00 92.69 94 PHE A N 1
ATOM 771 C CA . PHE A 1 94 ? 5.499 -3.476 -9.916 1.00 92.69 94 PHE A CA 1
ATOM 772 C C . PHE A 1 94 ? 6.888 -3.080 -10.428 1.00 92.69 94 PHE A C 1
ATOM 774 O O . PHE A 1 94 ? 7.049 -2.747 -11.601 1.00 92.69 94 PHE A O 1
ATOM 781 N N . ASN A 1 95 ? 7.902 -3.113 -9.560 1.00 91.81 95 ASN A N 1
ATOM 782 C CA . ASN A 1 95 ? 9.260 -2.695 -9.917 1.00 91.81 95 ASN A CA 1
ATOM 783 C C . ASN A 1 95 ? 9.885 -3.560 -11.016 1.00 91.81 95 ASN A C 1
ATOM 785 O O . ASN A 1 95 ? 10.717 -3.066 -11.767 1.00 91.81 95 ASN A O 1
ATOM 789 N N . ARG A 1 96 ? 9.476 -4.826 -11.143 1.00 91.12 96 ARG A N 1
ATOM 790 C CA . ARG A 1 96 ? 9.925 -5.713 -12.228 1.00 91.12 96 ARG A CA 1
ATOM 791 C C . ARG A 1 96 ? 9.459 -5.272 -13.612 1.00 91.12 96 ARG A C 1
ATOM 793 O O . ARG A 1 96 ? 10.075 -5.664 -14.599 1.00 91.12 96 ARG A O 1
ATOM 800 N N . ILE A 1 97 ? 8.360 -4.527 -13.677 1.00 92.94 97 ILE A N 1
ATOM 801 C CA . ILE A 1 97 ? 7.734 -4.100 -14.930 1.00 92.94 97 ILE A CA 1
ATOM 802 C C . ILE A 1 97 ? 8.316 -2.761 -15.391 1.00 92.94 97 ILE A C 1
ATOM 804 O O . ILE A 1 97 ? 8.511 -2.533 -16.584 1.00 92.94 97 ILE A O 1
ATOM 808 N N . PHE A 1 98 ? 8.628 -1.871 -14.449 1.00 90.62 98 PHE A N 1
ATOM 809 C CA . PHE A 1 98 ? 9.195 -0.570 -14.780 1.00 90.62 98 PHE A CA 1
ATOM 810 C C . PHE A 1 98 ? 10.633 -0.669 -15.316 1.00 90.62 98 PHE A C 1
ATOM 812 O O . PHE A 1 98 ? 11.407 -1.529 -14.892 1.00 90.62 98 PHE A O 1
ATOM 819 N N . PRO A 1 99 ? 11.031 0.236 -16.232 1.00 91.25 99 PRO A N 1
ATOM 820 C CA . PRO A 1 99 ? 12.412 0.307 -16.687 1.00 91.25 99 PRO A CA 1
ATOM 821 C C . PRO A 1 99 ? 13.341 0.709 -15.539 1.00 91.25 99 PRO A C 1
ATOM 823 O O . PRO A 1 99 ? 12.933 1.403 -14.607 1.00 91.25 99 PRO A O 1
ATOM 826 N N . ASN A 1 100 ? 14.618 0.335 -15.638 1.00 91.19 100 ASN A N 1
ATOM 827 C CA . ASN A 1 100 ? 15.597 0.743 -14.638 1.00 91.19 100 ASN A CA 1
ATOM 828 C C . ASN A 1 100 ? 15.780 2.278 -14.631 1.00 91.19 100 ASN A C 1
ATOM 830 O O . ASN A 1 100 ? 16.239 2.871 -15.613 1.00 91.19 100 ASN A O 1
ATOM 834 N N . LEU A 1 101 ? 15.460 2.908 -13.498 1.00 91.56 101 LEU A N 1
ATOM 835 C CA . LEU A 1 101 ? 15.590 4.348 -13.262 1.00 91.56 101 LEU A CA 1
ATOM 836 C C . LEU A 1 101 ? 16.808 4.723 -12.402 1.00 91.56 101 LEU A C 1
ATOM 838 O O . LEU A 1 101 ? 16.950 5.893 -12.050 1.00 91.56 101 LEU A O 1
ATOM 842 N N . ASP A 1 102 ? 17.714 3.785 -12.103 1.00 90.19 102 ASP A N 1
ATOM 843 C CA . ASP A 1 102 ? 18.902 4.018 -11.264 1.00 90.19 102 ASP A CA 1
ATOM 844 C C . ASP A 1 102 ? 19.714 5.233 -11.718 1.00 90.19 102 ASP A C 1
ATOM 846 O O . ASP A 1 102 ? 20.174 6.018 -10.899 1.00 90.19 102 ASP A O 1
ATOM 850 N N . HIS A 1 103 ? 19.840 5.446 -13.028 1.00 92.12 103 HIS A N 1
ATOM 851 C CA . HIS A 1 103 ? 20.555 6.593 -13.588 1.00 92.12 103 HIS A CA 1
ATOM 852 C C . HIS A 1 103 ? 19.926 7.947 -13.206 1.00 92.12 103 HIS A C 1
ATOM 854 O O . HIS A 1 103 ? 20.649 8.928 -13.011 1.00 92.12 103 HIS A O 1
ATOM 860 N N . VAL A 1 104 ? 18.596 8.014 -13.071 1.00 94.38 104 VAL A N 1
ATOM 861 C CA . VAL A 1 104 ? 17.882 9.219 -12.620 1.00 94.38 104 VAL A CA 1
ATOM 862 C C . VAL A 1 104 ? 18.175 9.459 -11.146 1.00 94.38 104 VAL A C 1
ATOM 864 O O . VAL A 1 104 ? 18.566 10.565 -10.776 1.00 94.38 104 VAL A O 1
ATOM 867 N N . PHE A 1 105 ? 18.048 8.421 -10.316 1.00 91.88 105 PHE A N 1
ATOM 868 C CA . PHE A 1 105 ? 18.328 8.517 -8.883 1.00 91.88 105 PHE A CA 1
ATOM 869 C C . PHE A 1 105 ? 19.791 8.882 -8.620 1.00 91.88 105 PHE A C 1
ATOM 871 O O . PHE A 1 105 ? 20.053 9.837 -7.894 1.00 91.88 105 PHE A O 1
ATOM 878 N N . ALA A 1 106 ? 20.729 8.231 -9.305 1.00 92.88 106 ALA A N 1
ATOM 879 C CA . ALA A 1 106 ? 22.155 8.531 -9.248 1.00 92.88 106 ALA A CA 1
ATOM 880 C C . ALA A 1 106 ? 22.467 9.985 -9.636 1.00 92.88 106 ALA A C 1
ATOM 882 O O . ALA A 1 106 ? 23.289 10.637 -8.993 1.00 92.88 106 ALA A O 1
ATOM 883 N N . SER A 1 107 ? 21.794 10.523 -10.660 1.00 94.38 107 SER A N 1
ATOM 884 C CA . SER A 1 107 ? 21.961 11.925 -11.073 1.00 94.38 107 SER A CA 1
ATOM 885 C C . SER A 1 107 ? 21.433 12.900 -10.018 1.00 94.38 107 SER A C 1
ATOM 887 O O . SER A 1 107 ? 22.061 13.924 -9.745 1.00 94.38 107 SER A O 1
ATOM 889 N N . VAL A 1 108 ? 20.292 12.582 -9.402 1.00 95.38 108 VAL A N 1
ATOM 890 C CA . VAL A 1 108 ? 19.701 13.383 -8.323 1.00 95.38 108 VAL A CA 1
ATOM 891 C C . VAL A 1 108 ? 20.583 13.350 -7.074 1.00 95.38 108 VAL A C 1
ATOM 893 O O . VAL A 1 108 ? 20.840 14.400 -6.492 1.00 95.38 108 VAL A O 1
ATOM 896 N N . GLU A 1 109 ? 21.111 12.188 -6.691 1.00 95.00 109 GLU A N 1
ATOM 897 C CA . GLU A 1 109 ? 22.072 12.058 -5.5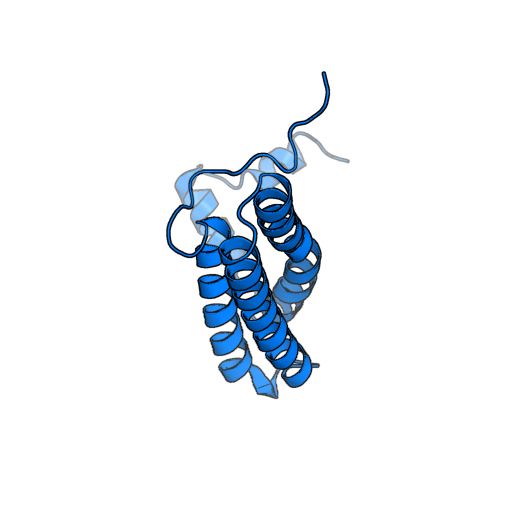91 1.00 95.00 109 GLU A CA 1
ATOM 898 C C . GLU A 1 109 ? 23.348 12.859 -5.858 1.00 95.00 109 GLU A C 1
ATOM 900 O O . GLU A 1 109 ? 23.747 13.668 -5.021 1.00 95.00 109 GLU A O 1
ATOM 905 N N . GLN A 1 110 ? 23.928 12.714 -7.054 1.00 94.69 110 GLN A N 1
ATOM 906 C CA . GLN A 1 110 ? 25.106 13.469 -7.479 1.00 94.69 110 GLN A CA 1
ATOM 907 C C . GLN A 1 110 ? 24.876 14.981 -7.374 1.00 94.69 110 GLN A C 1
ATOM 909 O O . GLN A 1 110 ? 25.767 15.710 -6.938 1.00 94.69 110 GLN A O 1
ATOM 914 N N . TRP A 1 111 ? 23.690 15.457 -7.756 1.00 96.44 111 TRP A N 1
ATOM 915 C CA . TRP A 1 111 ? 23.325 16.868 -7.664 1.00 96.44 111 TRP A CA 1
ATOM 916 C C . TRP A 1 111 ? 23.111 17.336 -6.216 1.00 96.44 111 TRP A C 1
ATOM 918 O O . TRP A 1 111 ? 23.599 18.403 -5.849 1.00 96.44 111 TRP A O 1
ATOM 928 N N . MET A 1 112 ? 22.420 16.550 -5.383 1.00 96.81 112 MET A N 1
ATOM 929 C CA . MET A 1 112 ? 22.111 16.926 -3.995 1.00 96.81 112 MET A CA 1
ATOM 930 C C . MET A 1 112 ? 23.321 16.835 -3.062 1.00 96.81 112 MET A C 1
ATOM 932 O O . MET A 1 112 ? 23.462 17.658 -2.159 1.00 96.81 112 MET A O 1
ATOM 936 N N . PHE A 1 113 ? 24.175 15.830 -3.252 1.00 96.00 113 PHE A N 1
ATOM 937 C CA . PHE A 1 113 ? 25.252 15.494 -2.320 1.00 96.00 113 PHE A CA 1
ATOM 938 C C . PHE A 1 113 ? 26.652 15.728 -2.895 1.00 96.00 113 PHE A C 1
ATOM 940 O O . PHE A 1 113 ? 27.629 15.631 -2.158 1.00 96.00 113 PHE A O 1
ATOM 947 N N . GLY A 1 114 ? 26.781 16.035 -4.189 1.00 94.50 114 GLY A N 1
ATOM 948 C CA . GLY A 1 114 ? 28.081 16.105 -4.868 1.00 94.50 114 GLY A CA 1
ATOM 949 C C . GLY A 1 114 ? 28.688 14.729 -5.173 1.00 94.50 114 GLY A C 1
ATOM 950 O O . GLY A 1 114 ? 29.854 14.641 -5.554 1.00 94.50 114 GLY A O 1
ATOM 951 N N . GLY A 1 115 ? 27.910 13.656 -5.015 1.00 92.31 115 GLY A N 1
ATOM 952 C CA . GLY A 1 115 ? 28.304 12.267 -5.240 1.00 92.31 115 GLY A CA 1
ATOM 953 C C . GLY A 1 115 ? 27.172 11.299 -4.914 1.00 92.31 115 GLY A C 1
ATOM 954 O O . GLY A 1 115 ? 26.071 11.729 -4.582 1.00 92.31 115 GLY A O 1
ATOM 955 N N . GLN A 1 116 ? 27.451 9.998 -4.985 1.00 93.88 116 GLN A N 1
ATOM 956 C CA . GLN A 1 116 ? 26.503 8.944 -4.614 1.00 93.88 116 GLN A CA 1
ATOM 957 C C . GLN A 1 116 ? 26.866 8.395 -3.224 1.00 93.88 116 GLN A C 1
ATOM 959 O O . GLN A 1 116 ? 27.851 7.658 -3.106 1.00 93.88 116 GLN A O 1
ATOM 964 N N . PRO A 1 117 ? 26.102 8.716 -2.158 1.00 93.56 117 PRO A N 1
ATOM 965 C CA . PRO A 1 117 ? 26.430 8.294 -0.795 1.00 93.56 117 PRO A CA 1
ATOM 966 C C . PRO A 1 117 ? 26.581 6.779 -0.631 1.00 93.56 117 PRO A C 1
ATOM 968 O O . PRO A 1 117 ? 27.424 6.326 0.143 1.00 93.56 117 PRO A O 1
ATOM 971 N N . ALA A 1 118 ? 25.800 5.991 -1.377 1.00 89.50 118 ALA A N 1
ATOM 972 C CA . ALA A 1 118 ? 25.891 4.533 -1.367 1.00 89.50 118 ALA A CA 1
ATOM 973 C C . ALA A 1 118 ? 27.257 4.027 -1.869 1.00 89.50 118 ALA A C 1
ATOM 975 O O . ALA A 1 118 ? 27.814 3.090 -1.295 1.00 89.50 118 ALA A O 1
ATOM 976 N N . VAL A 1 119 ? 27.828 4.678 -2.889 1.00 90.81 119 VAL A N 1
ATOM 977 C CA . VAL A 1 119 ? 29.157 4.343 -3.425 1.00 90.81 119 VAL A CA 1
ATOM 978 C C . VAL A 1 119 ? 30.236 4.669 -2.398 1.00 90.81 119 VAL A C 1
ATOM 980 O O . VAL A 1 119 ? 31.046 3.806 -2.076 1.00 90.81 119 VAL A O 1
ATOM 983 N N . TRP A 1 120 ? 30.194 5.860 -1.793 1.00 93.06 120 TRP A N 1
ATOM 984 C CA . TRP A 1 120 ? 31.139 6.237 -0.736 1.00 93.06 120 TRP A CA 1
ATOM 985 C C . TRP A 1 120 ? 31.081 5.299 0.466 1.00 93.06 120 TRP A C 1
ATOM 987 O O . TRP A 1 120 ? 32.110 4.963 1.047 1.00 93.06 120 TRP A O 1
ATOM 997 N N . PHE A 1 121 ? 29.874 4.880 0.853 1.00 93.44 121 PHE A N 1
ATOM 998 C CA . PHE A 1 121 ? 29.693 3.920 1.932 1.00 93.44 121 PHE A CA 1
ATOM 999 C C . PHE A 1 121 ? 30.352 2.578 1.590 1.00 93.44 121 PHE A C 1
ATOM 1001 O O . PHE A 1 121 ? 31.106 2.054 2.407 1.00 93.44 121 PHE A O 1
ATOM 1008 N N . CYS A 1 122 ? 30.122 2.065 0.377 1.00 93.06 122 CYS A N 1
ATOM 1009 C CA . CYS A 1 122 ? 30.730 0.828 -0.117 1.00 93.06 122 CYS A CA 1
ATOM 1010 C C . CYS A 1 122 ? 32.266 0.913 -0.152 1.00 93.06 122 CYS A C 1
ATOM 1012 O O . CYS A 1 122 ? 32.950 0.015 0.330 1.00 93.06 122 CYS A O 1
ATOM 1014 N N . GLU A 1 123 ? 32.818 2.025 -0.644 1.00 94.00 123 GLU A N 1
ATOM 1015 C CA . GLU A 1 123 ? 34.266 2.266 -0.673 1.00 94.00 123 GLU A CA 1
ATOM 1016 C C . GLU A 1 123 ? 34.869 2.381 0.733 1.00 94.00 123 GLU A C 1
ATOM 1018 O O . GLU A 1 123 ? 35.996 1.945 0.977 1.00 94.00 123 GLU A O 1
ATOM 1023 N N . ARG A 1 124 ? 34.132 2.976 1.680 1.00 94.81 124 ARG A N 1
ATOM 1024 C CA . ARG A 1 124 ? 34.612 3.206 3.048 1.00 94.81 124 ARG A CA 1
ATOM 1025 C C . ARG A 1 124 ? 34.534 1.963 3.932 1.00 94.81 124 ARG A C 1
ATOM 1027 O O . ARG A 1 124 ? 35.346 1.852 4.859 1.00 94.81 124 ARG A O 1
ATOM 1034 N N . PHE A 1 125 ? 33.575 1.081 3.658 1.00 94.25 125 PHE A N 1
ATOM 1035 C CA . PHE A 1 125 ? 33.300 -0.158 4.387 1.00 94.25 125 PHE A CA 1
ATOM 1036 C C . PHE A 1 125 ? 33.190 -1.353 3.418 1.00 94.25 125 PHE A C 1
ATOM 1038 O O . PHE A 1 125 ? 32.099 -1.906 3.253 1.00 94.25 125 PHE A O 1
ATOM 1045 N N . PRO A 1 126 ? 34.301 -1.752 2.770 1.00 86.19 126 PRO A N 1
ATOM 1046 C CA . PRO A 1 126 ? 34.319 -2.923 1.897 1.00 86.19 126 PRO A CA 1
ATOM 1047 C C . PRO A 1 126 ? 34.061 -4.211 2.699 1.00 86.19 126 PRO A C 1
ATOM 1049 O O . PRO A 1 126 ? 34.383 -4.274 3.889 1.00 86.19 126 PRO A O 1
ATOM 1052 N N . GLN A 1 127 ? 33.457 -5.209 2.043 1.00 76.94 127 GLN A N 1
ATOM 1053 C CA . GLN A 1 127 ? 33.128 -6.521 2.623 1.00 76.94 127 GLN A CA 1
ATOM 1054 C C . GLN A 1 127 ? 34.362 -7.386 2.884 1.00 76.94 127 GLN A C 1
ATOM 1056 O O . GLN A 1 127 ? 35.295 -7.350 2.050 1.00 76.94 127 GLN A O 1
#

Organism: NCBI:txid408170

pLDDT: mean 91.62, std 7.91, range [45.97, 98.0]

Sequence (127 aa):
MALDLFKRVETRKGLFAVEKITLIYNLLTSILILFLFQEMDHPVQMLADRVVIAGMTFLLMYLYRLAPCKFSAFVRIAIQMSLLSYWYPDTFEFNRIFPNLDHVFASVEQWMFGGQPAVWFCERFPQ

Foldseek 3Di:
DPPQQQDADDDDPDADPLLVVVLVVLVVVLVVCVVCVVVFDCSVVSNVVSVVSNVVLVVLVVVCVVRVGNNSVVVNVVVSVVCVVVVVVVVVRVVVPDDDPVVVVQVVCCVVPVGNVVVVVCVVDPD

Secondary structure (DSSP, 8-state):
----TTSB----SS--HHHHHHHHHHHHHHHHHHHSTTT-SSHHHHHHHHHHHHHHHHHHHHHHHHS-BHHHHHHHHHHHHHTHHHHHHHHHHHHTTSPP-HHHHHHHHHHHHSS-HHHHHHHHS--